Protein AF-A0A087TFL7-F1 (afdb_monomer_lite)

Foldseek 3Di:
DWDDDQQWIFDDDPVVRDTPDIHGDDDPPSVWGFPDWDDDPQWIWTDRDVDIDIGGDDD

Structure (mmCIF, N/CA/C/O backbone):
data_AF-A0A087TFL7-F1
#
_entry.id   AF-A0A087TFL7-F1
#
loop_
_atom_site.group_PDB
_atom_site.id
_atom_site.type_symbol
_atom_site.label_atom_id
_atom_site.label_alt_id
_atom_site.label_comp_id
_atom_site.label_asym_id
_atom_site.label_entity_id
_atom_site.label_seq_id
_atom_site.pdbx_PDB_ins_code
_atom_site.Cartn_x
_atom_site.Cartn_y
_atom_site.Cartn_z
_atom_site.occupancy
_atom_site.B_iso_or_equiv
_atom_site.auth_seq_id
_atom_site.auth_comp_id
_atom_site.auth_asym_id
_atom_site.auth_atom_id
_atom_site.pdbx_PDB_model_num
ATOM 1 N N . MET A 1 1 ? -4.151 3.383 6.089 1.00 89.06 1 MET A N 1
ATOM 2 C CA . MET A 1 1 ? -4.422 3.086 4.655 1.00 89.06 1 MET A CA 1
ATOM 3 C C . MET A 1 1 ? -3.134 2.627 3.987 1.00 89.06 1 MET A C 1
ATOM 5 O O . MET A 1 1 ? -2.078 3.033 4.450 1.00 89.06 1 MET A O 1
ATOM 9 N N . VAL A 1 2 ? -3.193 1.808 2.933 1.00 91.88 2 VAL A N 1
ATOM 10 C CA . VAL A 1 2 ? -2.001 1.389 2.172 1.00 91.88 2 VAL A CA 1
ATOM 11 C C . VAL A 1 2 ? -2.140 1.835 0.722 1.00 91.88 2 VAL A C 1
ATOM 13 O O . VAL A 1 2 ? -3.185 1.608 0.116 1.00 91.88 2 VAL A O 1
ATOM 16 N N . THR A 1 3 ? -1.100 2.461 0.176 1.00 93.00 3 THR A N 1
ATOM 17 C CA . THR A 1 3 ? -1.010 2.832 -1.244 1.00 93.00 3 THR A CA 1
ATOM 18 C C . THR A 1 3 ? 0.310 2.359 -1.846 1.00 93.00 3 THR A C 1
ATOM 20 O O . THR A 1 3 ? 1.195 1.880 -1.138 1.00 93.00 3 THR A O 1
ATOM 23 N N . THR A 1 4 ? 0.443 2.506 -3.161 1.00 90.75 4 THR A N 1
ATOM 24 C CA . THR A 1 4 ? 1.669 2.227 -3.913 1.00 90.75 4 THR A CA 1
ATOM 25 C C . THR A 1 4 ? 2.345 3.532 -4.329 1.00 90.75 4 THR A C 1
ATOM 27 O O . THR A 1 4 ? 1.669 4.485 -4.721 1.00 90.75 4 THR A O 1
ATOM 30 N N . LYS A 1 5 ? 3.676 3.565 -4.300 1.00 87.88 5 LYS A N 1
ATOM 31 C CA . LYS A 1 5 ? 4.507 4.593 -4.931 1.00 87.88 5 LYS A CA 1
ATOM 32 C C . LYS A 1 5 ? 5.690 3.892 -5.593 1.00 87.88 5 LYS A C 1
ATOM 34 O O . LYS A 1 5 ? 6.584 3.437 -4.884 1.00 87.88 5 LYS A O 1
ATOM 39 N N . GLU A 1 6 ? 5.680 3.814 -6.923 1.00 84.69 6 GLU A N 1
ATOM 40 C CA . GLU A 1 6 ? 6.669 3.042 -7.695 1.00 84.69 6 GLU A CA 1
ATOM 41 C C . GLU A 1 6 ? 6.724 1.590 -7.177 1.00 84.69 6 GLU A C 1
ATOM 43 O O . GLU A 1 6 ? 5.690 0.917 -7.125 1.00 84.69 6 GLU A O 1
ATOM 48 N N . ASP A 1 7 ? 7.890 1.148 -6.709 1.00 85.94 7 ASP A N 1
ATOM 49 C CA . ASP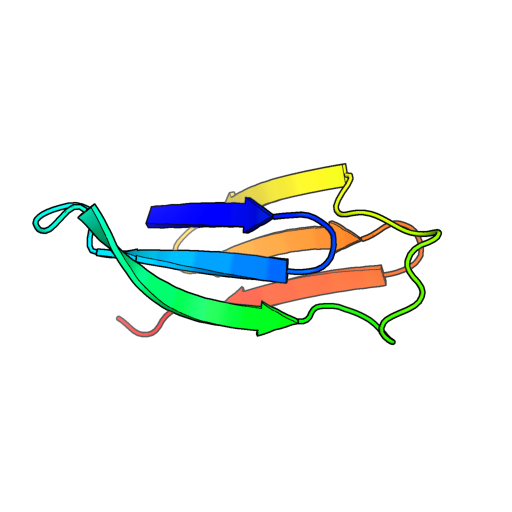 A 1 7 ? 8.144 -0.209 -6.210 1.00 85.94 7 ASP A CA 1
ATOM 50 C C . ASP A 1 7 ? 7.978 -0.304 -4.686 1.00 85.94 7 ASP A C 1
ATOM 52 O O . ASP A 1 7 ? 8.436 -1.239 -4.027 1.00 85.94 7 ASP A O 1
ATOM 56 N N . ASN A 1 8 ? 7.335 0.703 -4.094 1.00 88.06 8 ASN A N 1
ATOM 57 C CA . ASN A 1 8 ? 7.140 0.800 -2.661 1.00 88.06 8 ASN A CA 1
ATOM 58 C C . ASN A 1 8 ? 5.664 0.770 -2.297 1.00 88.06 8 ASN A C 1
ATOM 60 O O . ASN A 1 8 ? 4.802 1.368 -2.946 1.00 88.06 8 ASN A O 1
ATOM 64 N N . LEU A 1 9 ? 5.394 0.145 -1.162 1.00 91.44 9 LEU A N 1
ATOM 65 C CA . LEU A 1 9 ? 4.147 0.281 -0.438 1.00 91.44 9 LEU A CA 1
ATOM 66 C C . LEU A 1 9 ? 4.297 1.343 0.632 1.00 91.44 9 LEU A C 1
ATOM 68 O O . LEU A 1 9 ? 5.267 1.354 1.387 1.00 91.44 9 LEU A O 1
ATOM 72 N N . VAL A 1 10 ? 3.314 2.229 0.710 1.00 92.88 10 VAL A N 1
ATOM 73 C CA . VAL A 1 10 ? 3.281 3.298 1.700 1.00 92.88 10 VAL A CA 1
ATOM 74 C C . VAL A 1 10 ? 2.118 3.044 2.644 1.00 92.88 10 VAL A C 1
ATOM 76 O O . VAL A 1 10 ? 0.961 2.971 2.226 1.00 92.88 10 VAL A O 1
ATOM 79 N N . LEU A 1 11 ? 2.438 2.890 3.925 1.00 92.06 11 LEU A N 1
ATOM 80 C CA . LEU A 1 11 ? 1.470 2.846 5.009 1.00 92.06 11 LEU A CA 1
ATOM 81 C C . LEU A 1 11 ? 1.224 4.270 5.503 1.00 92.06 11 LEU A C 1
ATOM 83 O O . LEU A 1 11 ? 2.163 4.970 5.872 1.00 92.06 11 LEU A O 1
ATOM 87 N N . TRP A 1 12 ? -0.042 4.663 5.548 1.00 93.69 12 TRP A N 1
ATOM 88 C CA . TRP A 1 12 ? -0.484 5.998 5.935 1.00 93.69 12 TRP A CA 1
ATOM 89 C C . TRP A 1 12 ? -1.282 5.976 7.228 1.00 93.69 12 TRP A C 1
ATOM 91 O O . TRP A 1 12 ? -2.201 5.152 7.370 1.00 93.69 12 TRP A O 1
ATOM 101 N N . ASP A 1 13 ? -1.002 6.952 8.089 1.00 93.94 13 ASP A N 1
ATOM 102 C CA . ASP A 1 13 ? -1.960 7.436 9.070 1.00 93.94 13 ASP A CA 1
ATOM 103 C C . ASP A 1 13 ? -2.923 8.389 8.363 1.00 93.94 13 ASP A C 1
ATOM 105 O O . ASP A 1 13 ? -2.556 9.473 7.911 1.00 93.94 13 ASP A O 1
ATOM 109 N N . VAL A 1 14 ? -4.173 7.959 8.239 1.00 92.69 14 VAL A N 1
ATOM 110 C CA . VAL A 1 14 ? -5.200 8.713 7.513 1.00 92.69 14 VAL A CA 1
ATOM 111 C C . VAL A 1 14 ? -5.711 9.891 8.340 1.00 92.69 14 VAL A C 1
ATOM 113 O O . VAL A 1 14 ? -6.204 10.856 7.769 1.00 92.69 14 VAL A O 1
ATOM 116 N N . ASN A 1 15 ? -5.579 9.835 9.668 1.00 96.62 15 ASN A N 1
ATOM 117 C CA . ASN A 1 15 ? -6.076 10.889 10.548 1.00 96.62 15 ASN A CA 1
ATOM 118 C C . ASN A 1 15 ? -5.195 12.138 10.469 1.00 96.62 15 ASN A C 1
ATOM 120 O O . ASN A 1 15 ? -5.706 13.254 10.500 1.00 96.62 15 ASN A O 1
ATOM 124 N N . HIS A 1 16 ? -3.883 11.938 10.333 1.00 96.19 16 HIS A N 1
ATOM 125 C CA . HIS A 1 16 ? -2.894 13.015 10.269 1.00 96.19 16 HIS A CA 1
ATOM 126 C C . HIS A 1 16 ? -2.387 13.283 8.843 1.00 96.19 16 HIS A C 1
ATOM 128 O O . HIS A 1 16 ? -1.746 14.299 8.599 1.00 96.19 16 HIS A O 1
ATOM 134 N N . GLY A 1 17 ? -2.689 12.400 7.883 1.00 95.31 17 GLY A N 1
ATOM 135 C CA . GLY A 1 17 ? -2.219 12.522 6.500 1.00 95.31 17 GLY A CA 1
ATOM 136 C C . GLY A 1 17 ? -0.728 12.216 6.331 1.00 95.31 17 GLY A C 1
ATOM 137 O O . GLY A 1 17 ? -0.121 12.629 5.344 1.00 95.31 17 GLY A O 1
ATOM 138 N N . GLU A 1 18 ? -0.130 11.497 7.281 1.00 97.25 18 GLU A N 1
ATOM 139 C CA . GLU A 1 18 ? 1.308 11.241 7.331 1.00 97.25 18 GLU A CA 1
ATOM 140 C C . GLU A 1 18 ? 1.655 9.824 6.864 1.00 97.25 18 GLU A C 1
ATOM 142 O O . GLU A 1 18 ? 0.939 8.849 7.121 1.00 97.25 18 GLU A O 1
ATOM 147 N N . ALA A 1 19 ? 2.795 9.697 6.183 1.00 95.25 19 ALA A N 1
ATOM 148 C CA . ALA A 1 19 ? 3.352 8.401 5.829 1.00 95.25 19 ALA A CA 1
ATOM 149 C C . ALA A 1 19 ? 4.045 7.791 7.057 1.00 95.25 19 ALA A C 1
ATOM 151 O O . ALA A 1 19 ? 5.095 8.258 7.488 1.00 95.25 19 ALA A O 1
ATOM 152 N N . LEU A 1 20 ? 3.472 6.714 7.594 1.00 94.00 20 LEU A N 1
ATOM 153 C CA . LEU A 1 20 ? 4.018 5.982 8.738 1.00 94.00 20 LEU A CA 1
ATOM 154 C C . LEU A 1 20 ? 5.207 5.107 8.345 1.00 94.00 20 LEU A C 1
ATOM 156 O O . LEU A 1 20 ? 6.137 4.915 9.129 1.00 94.00 20 LEU A O 1
ATOM 160 N N . ARG A 1 21 ? 5.149 4.497 7.156 1.00 92.19 21 ARG A N 1
ATOM 161 C CA . ARG A 1 21 ? 6.196 3.583 6.691 1.00 92.19 21 ARG A CA 1
ATOM 162 C C . ARG A 1 21 ? 6.219 3.465 5.177 1.00 92.19 21 ARG A C 1
ATOM 164 O O . ARG A 1 21 ? 5.169 3.378 4.548 1.00 92.19 21 ARG A O 1
ATOM 171 N N . MET A 1 22 ? 7.423 3.361 4.626 1.00 91.81 22 MET A N 1
ATOM 172 C CA . MET A 1 22 ? 7.666 2.926 3.255 1.00 91.81 22 MET A CA 1
ATOM 173 C C . MET A 1 22 ? 8.283 1.527 3.281 1.00 91.81 22 MET A C 1
ATOM 175 O O . MET A 1 22 ? 9.217 1.272 4.041 1.00 91.81 22 MET A O 1
ATOM 179 N N . ILE A 1 23 ? 7.719 0.612 2.503 1.00 87.56 23 ILE A N 1
ATOM 180 C CA . ILE A 1 23 ? 8.132 -0.786 2.425 1.00 87.56 23 ILE A CA 1
ATOM 181 C C . ILE A 1 23 ? 8.480 -1.059 0.968 1.00 87.56 23 ILE A C 1
ATOM 183 O O . ILE A 1 23 ? 7.592 -1.058 0.117 1.00 87.56 23 ILE A O 1
ATOM 187 N N . MET A 1 24 ? 9.759 -1.288 0.692 1.00 86.56 24 MET A N 1
ATOM 188 C CA . MET A 1 24 ? 10.206 -1.712 -0.631 1.00 86.56 24 MET A CA 1
ATOM 189 C C . MET A 1 24 ? 9.771 -3.159 -0.865 1.00 86.56 24 MET A C 1
ATOM 191 O O . MET A 1 24 ? 9.986 -4.021 -0.008 1.00 86.56 24 MET A O 1
ATOM 195 N N . VAL A 1 25 ? 9.133 -3.416 -2.004 1.00 83.06 25 VAL A N 1
ATOM 196 C CA . VAL A 1 25 ? 8.763 -4.763 -2.448 1.00 83.06 25 VAL A CA 1
ATOM 197 C C . VAL A 1 25 ? 9.622 -5.151 -3.647 1.00 83.06 25 VAL A C 1
ATOM 199 O O . VAL A 1 25 ? 9.875 -4.339 -4.529 1.00 83.06 25 VAL A O 1
ATOM 202 N N . GLY A 1 26 ? 10.087 -6.400 -3.669 1.00 78.56 26 GLY A N 1
ATOM 203 C CA . GLY A 1 26 ? 10.960 -6.905 -4.730 1.00 78.56 26 GLY A CA 1
ATOM 204 C C . GLY A 1 2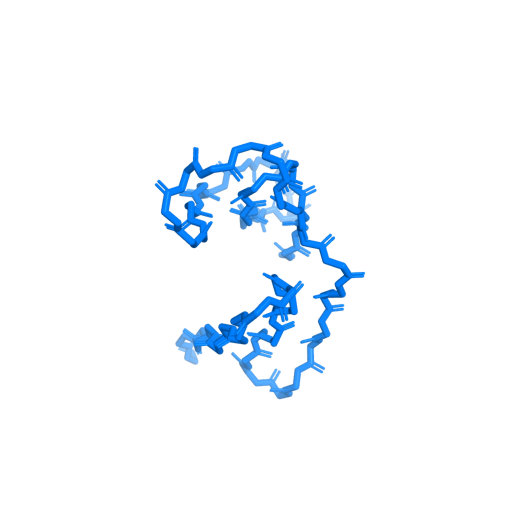6 ? 12.444 -6.588 -4.529 1.00 78.56 26 GLY A C 1
ATOM 205 O O . GLY A 1 26 ? 12.905 -6.315 -3.422 1.00 78.56 26 GLY A O 1
ATOM 206 N N . SER A 1 27 ? 13.208 -6.695 -5.617 1.00 75.38 27 SER A N 1
ATOM 207 C CA . SER A 1 27 ? 14.672 -6.568 -5.635 1.00 75.38 27 SER A CA 1
ATOM 208 C C . SER A 1 27 ? 15.185 -5.147 -5.893 1.00 75.38 27 SER A C 1
ATOM 210 O O . SER A 1 27 ? 16.397 -4.962 -5.960 1.00 75.38 27 SER A O 1
ATOM 212 N N . GLY A 1 28 ? 14.295 -4.163 -6.074 1.00 71.69 28 GLY A N 1
ATOM 213 C CA . GLY A 1 28 ? 14.660 -2.809 -6.512 1.00 71.69 28 GLY A CA 1
ATOM 214 C C . GLY A 1 28 ? 14.971 -2.704 -8.011 1.00 71.69 28 GLY A C 1
ATOM 215 O O . GLY A 1 28 ? 15.660 -1.781 -8.435 1.00 71.69 28 GLY A O 1
ATOM 216 N N . ASP A 1 29 ? 14.503 -3.660 -8.820 1.00 77.19 29 ASP A N 1
ATOM 217 C CA . ASP A 1 29 ? 14.524 -3.527 -10.278 1.00 77.19 29 ASP A CA 1
ATOM 218 C C . ASP A 1 29 ? 13.369 -2.620 -10.713 1.00 77.19 29 ASP A C 1
ATOM 220 O O . ASP A 1 29 ? 12.220 -3.052 -10.806 1.00 77.19 29 ASP A O 1
ATOM 224 N N . HIS A 1 30 ? 13.696 -1.364 -11.011 1.00 73.25 30 HIS A N 1
ATOM 225 C CA . HIS A 1 30 ? 12.725 -0.333 -11.374 1.00 73.25 30 HIS A CA 1
ATOM 226 C C . HIS A 1 30 ? 12.034 -0.566 -12.731 1.00 73.25 30 HIS A C 1
ATOM 228 O O . HIS A 1 30 ? 11.276 0.289 -13.181 1.00 73.25 30 HIS A O 1
ATOM 234 N N . SER A 1 31 ? 12.303 -1.672 -13.433 1.00 81.50 31 SER A N 1
ATOM 235 C CA . SER A 1 31 ? 11.554 -2.059 -14.638 1.00 81.50 31 SER A CA 1
ATOM 236 C C . SER A 1 31 ? 10.254 -2.812 -14.331 1.00 81.50 31 SER A C 1
ATOM 238 O O . SER A 1 31 ? 9.410 -2.991 -15.215 1.00 81.50 31 SER A O 1
ATOM 240 N N . ILE A 1 32 ? 10.078 -3.257 -13.084 1.00 81.38 32 ILE A N 1
ATOM 241 C CA . ILE A 1 32 ? 8.900 -3.981 -12.613 1.00 81.38 32 ILE A CA 1
ATOM 242 C C . ILE A 1 32 ? 8.176 -3.091 -11.612 1.00 81.38 32 ILE A C 1
ATOM 244 O O . ILE A 1 32 ? 8.791 -2.571 -10.695 1.00 81.38 32 ILE A O 1
ATOM 248 N N . HIS A 1 33 ? 6.861 -2.955 -11.762 1.00 83.50 33 HIS A N 1
ATOM 249 C CA . HIS A 1 33 ? 6.039 -2.120 -10.888 1.00 83.50 33 HIS A CA 1
ATOM 250 C C . HIS A 1 33 ? 4.898 -2.914 -10.270 1.00 83.50 33 HIS A C 1
ATOM 252 O O . HIS A 1 33 ? 4.466 -3.939 -10.810 1.00 83.50 33 HIS A O 1
ATOM 258 N N . ILE A 1 34 ? 4.366 -2.399 -9.163 1.00 89.19 34 ILE A N 1
ATOM 259 C CA . ILE A 1 34 ? 3.173 -2.955 -8.527 1.00 89.19 34 ILE A CA 1
ATOM 260 C C . ILE A 1 34 ? 1.985 -2.795 -9.481 1.00 89.19 34 ILE A C 1
ATOM 262 O O . ILE A 1 34 ? 1.609 -1.684 -9.853 1.00 89.19 34 ILE A O 1
ATOM 266 N N . ARG A 1 35 ? 1.391 -3.920 -9.879 1.00 90.38 35 ARG A N 1
ATOM 267 C CA . ARG A 1 35 ? 0.282 -3.992 -10.842 1.00 90.38 35 ARG A CA 1
ATOM 268 C C . ARG A 1 35 ? -1.074 -3.956 -10.160 1.00 90.38 35 ARG A C 1
ATOM 270 O O . ARG A 1 35 ? -2.029 -3.412 -10.708 1.00 90.38 35 ARG A O 1
ATOM 277 N N . LEU A 1 36 ? -1.161 -4.551 -8.973 1.00 91.38 36 LEU A N 1
ATOM 278 C CA . LEU A 1 36 ? -2.395 -4.632 -8.207 1.00 91.38 36 LEU A CA 1
ATOM 279 C C . LEU A 1 36 ? -2.103 -4.567 -6.714 1.00 91.38 36 LEU A C 1
ATOM 281 O O . LEU A 1 36 ? -1.232 -5.272 -6.205 1.00 91.38 36 LEU A O 1
ATOM 285 N N . LEU A 1 37 ? -2.918 -3.782 -6.015 1.00 92.94 37 LEU A N 1
ATOM 286 C CA . LEU A 1 37 ? -3.016 -3.810 -4.568 1.00 92.94 37 LEU A CA 1
ATOM 287 C C . LEU A 1 37 ? -4.434 -4.215 -4.170 1.00 92.94 37 LEU A C 1
ATOM 289 O O . LEU A 1 37 ? -5.399 -3.562 -4.569 1.00 92.94 37 LEU A O 1
ATOM 293 N N . LYS A 1 38 ? -4.577 -5.278 -3.377 1.00 94.06 38 LYS A N 1
ATOM 294 C CA . LYS A 1 38 ? -5.884 -5.741 -2.903 1.00 94.06 38 LYS A CA 1
ATOM 295 C C . LYS A 1 38 ? -5.866 -6.020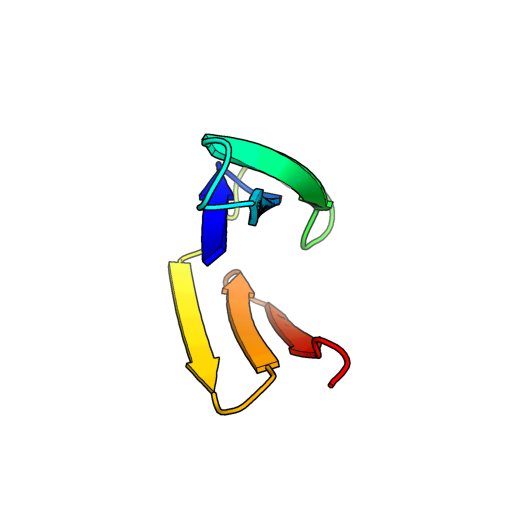 -1.409 1.00 94.06 38 LYS A C 1
ATOM 297 O O . LYS A 1 38 ? -5.015 -6.750 -0.911 1.00 94.06 38 LYS A O 1
ATOM 302 N N . LEU A 1 39 ? -6.849 -5.469 -0.704 1.00 91.44 39 LEU A N 1
ATOM 303 C CA . LEU A 1 39 ? -7.101 -5.812 0.689 1.00 91.44 39 LEU A CA 1
ATOM 304 C C . LEU A 1 39 ? -7.808 -7.171 0.771 1.00 91.44 39 LEU A C 1
ATOM 306 O O . LEU A 1 39 ? -8.771 -7.426 0.045 1.00 91.44 39 LEU A O 1
ATOM 310 N N . SER A 1 40 ? -7.341 -8.027 1.672 1.00 91.69 40 SER A N 1
ATOM 311 C CA . SER A 1 40 ? -7.932 -9.326 1.972 1.00 91.69 40 SER A CA 1
ATOM 312 C C . SER A 1 40 ? -7.885 -9.561 3.479 1.00 91.69 40 SER A C 1
ATOM 314 O O . SER A 1 40 ? -6.876 -10.011 4.021 1.00 91.69 40 SER A O 1
ATOM 316 N N . GLY A 1 41 ? -8.978 -9.234 4.172 1.00 90.69 41 GLY A N 1
ATOM 317 C CA . GLY A 1 41 ? -9.025 -9.277 5.634 1.00 90.69 41 GLY A CA 1
ATOM 318 C C . GLY A 1 41 ? -8.034 -8.287 6.250 1.00 90.69 41 GLY A C 1
ATOM 319 O O . GLY A 1 41 ? -8.100 -7.094 5.966 1.00 90.69 41 GLY A O 1
ATOM 320 N N . GLN A 1 42 ? -7.109 -8.795 7.068 1.00 89.69 42 GLN A N 1
ATOM 321 C CA . GLN A 1 42 ? -6.030 -8.015 7.699 1.00 89.69 42 GLN A CA 1
ATOM 322 C C . GLN A 1 42 ? -4.737 -7.999 6.869 1.00 89.69 42 GLN A C 1
ATOM 324 O O . GLN A 1 42 ? -3.696 -7.529 7.327 1.00 89.69 42 GLN A O 1
ATOM 329 N N . SER A 1 43 ? -4.791 -8.522 5.647 1.00 91.25 43 SER A N 1
ATOM 330 C CA . SER A 1 43 ? -3.631 -8.641 4.776 1.00 91.25 43 SER A CA 1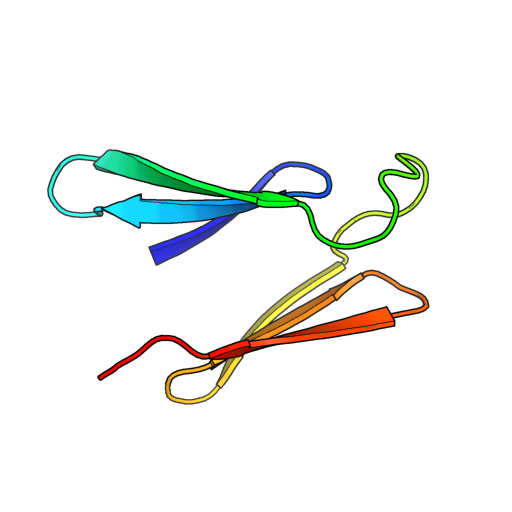
ATOM 331 C C . SER A 1 43 ? -3.796 -7.783 3.533 1.00 91.25 43 SER A C 1
ATOM 333 O O . SER A 1 43 ? -4.898 -7.606 3.010 1.00 91.25 43 SER A O 1
ATOM 335 N N . VAL A 1 44 ? -2.679 -7.290 3.016 1.00 92.19 44 VAL A N 1
ATOM 336 C CA . VAL A 1 44 ? -2.602 -6.679 1.692 1.00 92.19 44 VAL A CA 1
ATOM 337 C C . VAL A 1 44 ? -1.875 -7.633 0.762 1.00 92.19 44 VAL A C 1
ATOM 339 O O . VAL A 1 44 ? -0.757 -8.063 1.044 1.00 92.19 44 VAL A O 1
ATOM 342 N N . VAL A 1 45 ? -2.528 -7.955 -0.349 1.00 93.81 45 VAL A N 1
ATOM 343 C CA . VAL A 1 45 ? -1.950 -8.703 -1.461 1.00 93.81 45 VAL A CA 1
ATOM 344 C C . VAL A 1 45 ? -1.447 -7.703 -2.492 1.00 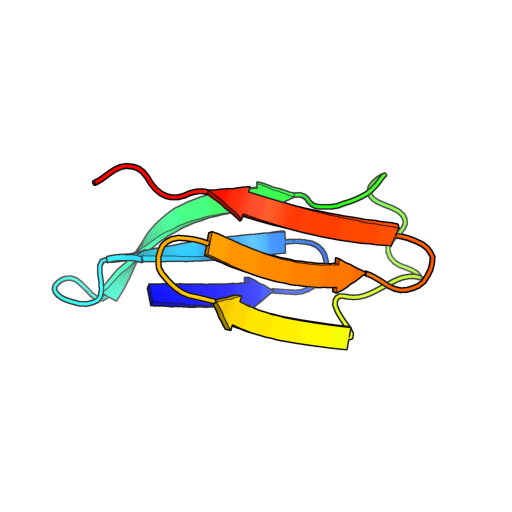93.81 45 VAL A C 1
ATOM 346 O O . VAL A 1 45 ? -2.199 -6.838 -2.947 1.00 93.81 45 VAL A O 1
ATOM 349 N N . CYS A 1 46 ? -0.173 -7.825 -2.840 1.00 93.25 46 CYS A N 1
ATOM 350 C CA . CYS A 1 46 ? 0.526 -6.978 -3.793 1.00 93.25 46 CYS A CA 1
ATOM 351 C C . CYS A 1 46 ? 1.045 -7.847 -4.947 1.00 93.25 46 CYS A C 1
ATOM 353 O O . CYS A 1 46 ? 1.874 -8.733 -4.733 1.00 93.25 46 CYS A O 1
ATOM 355 N N . ASP A 1 47 ? 0.529 -7.610 -6.153 1.00 92.31 47 ASP A N 1
ATOM 356 C CA . ASP A 1 47 ? 1.033 -8.211 -7.391 1.00 92.31 47 ASP A CA 1
ATOM 357 C C . ASP A 1 47 ? 2.168 -7.340 -7.936 1.00 92.31 47 ASP A C 1
ATOM 359 O O . ASP A 1 47 ? 1.937 -6.213 -8.382 1.00 92.31 47 ASP A O 1
ATOM 363 N N . TYR A 1 48 ? 3.387 -7.872 -7.894 1.00 90.25 48 TYR A N 1
ATOM 364 C CA . TYR A 1 48 ? 4.601 -7.251 -8.414 1.00 90.25 48 TYR A CA 1
ATOM 365 C C . TYR A 1 48 ? 5.122 -8.033 -9.631 1.00 90.25 48 TYR A C 1
ATOM 367 O O . TYR A 1 48 ? 6.314 -8.283 -9.762 1.00 90.25 48 TYR A O 1
ATOM 375 N N . GLY A 1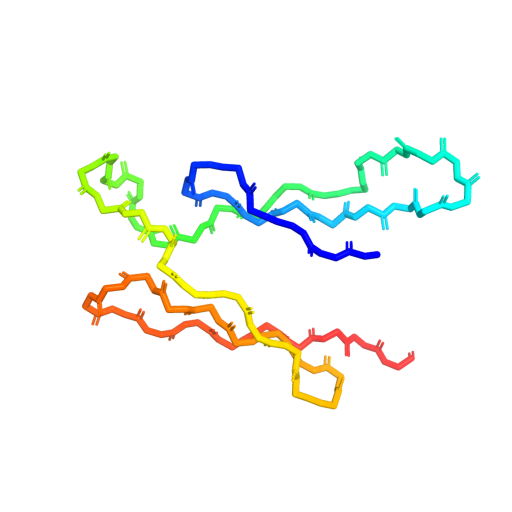 49 ? 4.233 -8.495 -10.517 1.00 88.50 49 GLY A N 1
ATOM 376 C CA . GLY A 1 49 ? 4.591 -9.172 -11.764 1.00 88.50 49 GLY A CA 1
ATOM 377 C C . GLY A 1 49 ? 5.018 -10.630 -11.557 1.00 88.50 49 GLY A C 1
ATOM 378 O O . GLY A 1 49 ? 4.148 -11.481 -11.386 1.00 88.50 49 GLY A O 1
ATOM 379 N N . PRO A 1 50 ? 6.320 -10.978 -11.622 1.00 88.69 50 PRO A N 1
ATOM 380 C CA . PRO A 1 50 ? 6.779 -12.348 -11.358 1.00 88.69 50 PRO A CA 1
ATOM 381 C C . PRO A 1 50 ? 6.600 -12.799 -9.900 1.00 88.69 50 PRO A C 1
ATOM 383 O O . PRO A 1 50 ? 6.792 -13.978 -9.605 1.00 88.69 50 PRO A O 1
ATOM 386 N N . GLN A 1 51 ? 6.285 -11.883 -8.981 1.00 89.38 51 GLN A N 1
ATOM 387 C CA . GLN A 1 51 ? 6.181 -12.157 -7.550 1.00 89.38 51 GLN A CA 1
ATOM 388 C C . GLN A 1 51 ? 4.870 -11.618 -6.977 1.00 89.38 51 GLN A C 1
ATOM 390 O O . GLN A 1 51 ? 4.388 -10.557 -7.371 1.00 89.38 51 GLN A O 1
ATOM 395 N N . ILE A 1 52 ? 4.326 -12.343 -6.000 1.00 91.44 52 ILE A N 1
ATOM 396 C CA . ILE A 1 52 ? 3.183 -11.910 -5.195 1.00 91.44 52 ILE A CA 1
ATOM 397 C C . ILE A 1 52 ? 3.655 -11.763 -3.752 1.00 91.44 52 ILE A C 1
ATOM 399 O O . ILE A 1 52 ? 4.202 -12.703 -3.175 1.00 91.44 52 ILE A O 1
ATOM 403 N N . PHE A 1 53 ? 3.400 -10.599 -3.162 1.00 90.75 53 PHE A N 1
ATOM 404 C CA . PHE A 1 53 ? 3.675 -10.324 -1.758 1.00 90.75 53 PHE A CA 1
ATOM 405 C C . PHE A 1 53 ? 2.375 -10.313 -0.957 1.00 90.75 53 PHE A C 1
ATOM 407 O O . PHE A 1 53 ? 1.383 -9.709 -1.367 1.00 90.75 53 PHE A O 1
ATOM 414 N N . ILE A 1 54 ? 2.391 -10.957 0.210 1.00 92.12 54 ILE A N 1
ATOM 415 C CA . ILE A 1 54 ? 1.301 -10.907 1.187 1.00 92.12 54 ILE A CA 1
ATOM 416 C C . ILE A 1 54 ? 1.846 -10.244 2.444 1.00 92.12 54 ILE A C 1
ATOM 418 O O . ILE A 1 54 ? 2.766 -10.759 3.076 1.00 92.12 54 ILE A O 1
ATOM 422 N N . ILE A 1 55 ? 1.280 -9.097 2.800 1.00 88.88 55 ILE A N 1
ATOM 423 C CA . ILE A 1 55 ? 1.698 -8.315 3.963 1.00 88.88 55 ILE A CA 1
ATOM 424 C C . ILE A 1 55 ? 0.587 -8.381 4.988 1.00 88.88 55 ILE A C 1
ATOM 426 O O . ILE A 1 55 ? -0.518 -7.907 4.737 1.00 88.88 55 ILE A O 1
ATOM 430 N N . ASN A 1 56 ? 0.887 -8.977 6.135 1.00 90.25 56 ASN A N 1
ATOM 431 C CA . ASN A 1 56 ? -0.054 -9.101 7.238 1.00 90.25 56 ASN A CA 1
ATOM 432 C C . ASN A 1 56 ? 0.102 -7.905 8.170 1.00 90.25 56 ASN A C 1
ATOM 434 O O . ASN A 1 56 ? 1.207 -7.627 8.640 1.00 90.25 56 ASN A O 1
ATOM 438 N N . PHE A 1 57 ? -1.001 -7.220 8.450 1.00 82.69 57 PHE A N 1
ATOM 439 C CA . PHE A 1 57 ? -1.043 -6.202 9.487 1.00 82.69 57 PHE A CA 1
ATOM 440 C C . PHE A 1 57 ? -1.475 -6.853 10.805 1.00 82.69 57 PHE A C 1
ATOM 442 O O . PHE A 1 57 ? -2.356 -7.715 10.791 1.00 82.69 57 PHE A O 1
ATOM 449 N N . PRO A 1 58 ? -0.827 -6.505 11.930 1.00 81.44 58 PRO A N 1
ATOM 450 C CA . PRO A 1 58 ? -1.260 -6.970 13.240 1.00 81.44 58 PRO A CA 1
ATOM 451 C C . PRO A 1 58 ? -2.653 -6.422 13.582 1.00 81.44 58 PRO A C 1
ATOM 453 O O . PRO A 1 58 ? -3.047 -5.370 13.071 1.00 81.44 58 PRO A O 1
ATOM 456 N N . ALA A 1 59 ? -3.359 -7.162 14.440 1.00 71.00 59 ALA A N 1
ATOM 457 C CA . ALA A 1 59 ? -4.656 -6.785 15.002 1.00 71.00 59 ALA A CA 1
ATOM 458 C C . ALA A 1 59 ? -4.531 -5.686 16.064 1.00 71.00 59 ALA A C 1
ATOM 460 O O . ALA A 1 59 ? -3.497 -5.676 16.775 1.00 71.00 59 ALA A O 1
#

pLDDT: mean 88.74, std 6.09, range [71.0, 97.25]

Radius of gyration: 11.49 Å; chains: 1; bounding box: 24×25×30 Å

Organism: Stegodyphus mimosarum (NCBI:txid407821)

Sequence (59 aa):
MVTTKEDNLVLWDVNHGEALRMIMVGSGDHSIHIRLLKLSGQSVVCDYGPQIFIINFPA

Secondary structure (DSSP, 8-state):
-EEEETTEEEEEETTTTEEEEEEE-SS--TTS---EEEEETTEEEEEETTEEEEEEPP-